Protein AF-A0A2Z7AJX9-F1 (afdb_monomer_lite)

Foldseek 3Di:
DCVVCVVVVLNCQQPPDQQDDDPPDPPPVSVVSNVVSLVSQVVLQVVLLVLADPVLNVVQVVDRGNNVSNVVLLVVQVVVCPPPPDDSVVSSVVNSPPPPPPPPDDDDDD

Structure (mmCIF, N/CA/C/O backbone):
data_AF-A0A2Z7AJX9-F1
#
_entry.id   AF-A0A2Z7AJX9-F1
#
loop_
_atom_site.group_PDB
_atom_site.id
_atom_site.type_symbol
_atom_site.label_atom_id
_atom_site.label_alt_id
_atom_site.label_comp_id
_atom_site.label_asym_id
_atom_site.label_entity_id
_atom_site.label_seq_id
_atom_site.pdbx_PDB_ins_code
_atom_site.Cartn_x
_atom_site.Cartn_y
_atom_site.Cartn_z
_atom_site.occupancy
_atom_site.B_iso_or_equiv
_atom_site.auth_seq_id
_atom_site.auth_comp_id
_atom_site.auth_asym_id
_atom_site.auth_atom_id
_atom_site.pdbx_PDB_model_num
ATOM 1 N N . MET A 1 1 ? -13.239 -6.893 2.769 1.00 75.12 1 MET A N 1
ATOM 2 C CA . MET A 1 1 ? -12.237 -6.253 1.900 1.00 75.12 1 MET A CA 1
ATOM 3 C C . MET A 1 1 ? -11.133 -7.200 1.449 1.00 75.12 1 MET A C 1
ATOM 5 O O . MET A 1 1 ? -10.990 -7.389 0.252 1.00 75.12 1 MET A O 1
ATOM 9 N N . LEU A 1 2 ? -10.415 -7.860 2.369 1.00 77.56 2 LEU A N 1
ATOM 10 C CA . LEU A 1 2 ? -9.284 -8.734 2.017 1.00 77.56 2 LEU A CA 1
ATOM 11 C C . LEU A 1 2 ? -9.623 -9.787 0.941 1.00 77.56 2 LEU A C 1
ATOM 13 O O . LEU A 1 2 ? -8.909 -9.883 -0.042 1.00 77.56 2 LEU A O 1
ATOM 17 N N . PHE A 1 3 ? -10.758 -10.486 1.077 1.00 77.12 3 PHE A N 1
ATOM 18 C CA . PHE A 1 3 ? -11.226 -11.478 0.094 1.00 77.12 3 PHE A CA 1
ATOM 19 C C . PHE A 1 3 ? -11.380 -10.904 -1.326 1.00 77.12 3 PHE A C 1
ATOM 21 O O . PHE A 1 3 ? -10.981 -11.542 -2.292 1.00 77.12 3 PHE A O 1
ATOM 28 N N . TYR A 1 4 ? -11.899 -9.678 -1.449 1.00 80.81 4 TYR A N 1
ATOM 29 C CA . TYR A 1 4 ? -12.067 -9.002 -2.738 1.00 80.81 4 TYR A CA 1
ATOM 30 C C . TYR A 1 4 ? -10.719 -8.584 -3.346 1.00 80.81 4 TYR A C 1
ATOM 32 O O . TYR A 1 4 ? -10.478 -8.742 -4.539 1.00 80.81 4 TYR A O 1
ATOM 40 N N . LEU A 1 5 ? -9.782 -8.123 -2.515 1.00 85.44 5 LEU A N 1
ATOM 41 C CA . LEU A 1 5 ? -8.417 -7.850 -2.969 1.00 85.44 5 LEU A CA 1
ATOM 42 C C . LEU A 1 5 ? -7.688 -9.138 -3.376 1.00 85.44 5 LEU A C 1
ATOM 44 O O . LEU A 1 5 ? -6.864 -9.097 -4.287 1.00 85.44 5 LEU A O 1
ATOM 48 N N . THR A 1 6 ? -7.998 -10.280 -2.745 1.00 85.31 6 THR A N 1
ATOM 49 C CA . THR A 1 6 ? -7.450 -11.589 -3.134 1.00 85.31 6 THR A CA 1
ATOM 50 C C . THR A 1 6 ? -7.914 -11.971 -4.531 1.00 85.31 6 THR A C 1
ATOM 52 O O . THR A 1 6 ? -7.083 -12.348 -5.350 1.00 85.31 6 THR A O 1
ATOM 55 N N . THR A 1 7 ? -9.207 -11.813 -4.839 1.00 86.00 7 THR A N 1
ATOM 56 C CA . THR A 1 7 ? -9.736 -12.109 -6.183 1.00 86.00 7 THR A CA 1
ATOM 57 C C . THR A 1 7 ? -9.128 -11.220 -7.267 1.00 86.00 7 THR A C 1
ATOM 59 O O . THR A 1 7 ? -8.978 -11.657 -8.400 1.00 86.00 7 THR A O 1
ATOM 62 N N . LEU A 1 8 ? -8.726 -9.996 -6.915 1.00 86.81 8 LEU A N 1
ATOM 63 C CA . LEU A 1 8 ? -8.055 -9.058 -7.821 1.00 86.81 8 LEU A CA 1
ATOM 64 C C . LEU A 1 8 ? -6.525 -9.222 -7.861 1.00 86.81 8 LEU A C 1
ATOM 66 O O . LEU A 1 8 ? -5.851 -8.464 -8.553 1.00 86.81 8 LEU A O 1
ATOM 70 N N . ASN A 1 9 ? -5.961 -10.170 -7.106 1.00 90.19 9 ASN A N 1
ATOM 71 C CA . ASN A 1 9 ? -4.517 -10.354 -6.946 1.00 90.19 9 ASN A CA 1
ATOM 72 C C . ASN A 1 9 ? -3.771 -9.093 -6.440 1.00 90.19 9 ASN A C 1
ATOM 74 O O . ASN A 1 9 ? -2.623 -8.826 -6.798 1.00 90.19 9 ASN A O 1
ATOM 78 N N . LEU A 1 10 ? -4.430 -8.298 -5.589 1.00 91.31 10 LEU A N 1
ATOM 79 C CA . LEU A 1 10 ? -3.889 -7.053 -5.027 1.00 91.31 10 LEU A CA 1
ATOM 80 C C . LEU A 1 10 ? -3.396 -7.197 -3.578 1.00 91.31 10 LEU A C 1
ATOM 82 O O . LEU A 1 10 ? -2.826 -6.261 -3.021 1.00 91.31 10 LEU A O 1
ATOM 86 N N . VAL A 1 11 ? -3.586 -8.362 -2.954 1.00 90.75 11 VAL A N 1
ATOM 87 C CA . VAL A 1 11 ? -3.198 -8.587 -1.547 1.00 90.75 11 VAL A CA 1
ATOM 88 C C . VAL A 1 11 ? -1.703 -8.406 -1.317 1.00 90.75 11 VAL A C 1
ATOM 90 O O . VAL A 1 11 ? -1.324 -7.928 -0.249 1.00 90.75 11 VAL A O 1
ATOM 93 N N . ARG A 1 12 ? -0.862 -8.731 -2.307 1.00 92.75 12 ARG A N 1
ATOM 94 C CA . ARG A 1 12 ? 0.594 -8.560 -2.201 1.00 92.75 12 ARG A CA 1
ATOM 95 C C . ARG A 1 12 ? 0.992 -7.132 -1.828 1.00 92.75 12 ARG A C 1
ATOM 97 O O . ARG A 1 12 ? 1.828 -6.950 -0.955 1.00 92.75 12 ARG A O 1
ATOM 104 N N . PHE A 1 13 ? 0.299 -6.125 -2.363 1.00 93.31 13 PHE A N 1
ATOM 1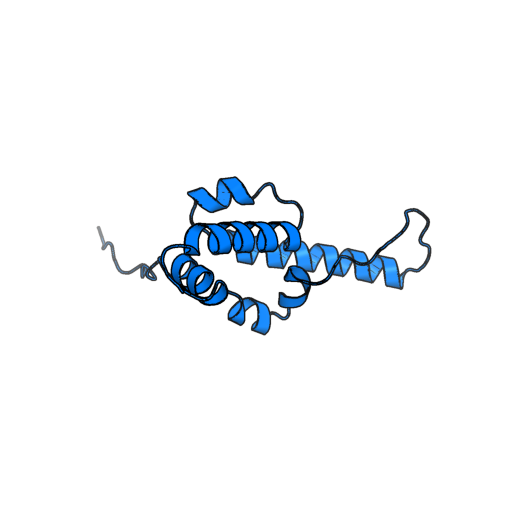05 C CA . PHE A 1 13 ? 0.605 -4.714 -2.109 1.00 93.31 13 PHE A CA 1
ATOM 106 C C . PHE A 1 13 ? 0.355 -4.294 -0.652 1.00 93.31 13 PHE A C 1
ATOM 108 O O . PHE A 1 13 ? 0.925 -3.314 -0.188 1.00 93.31 13 PHE A O 1
ATOM 115 N N . LEU A 1 14 ? -0.475 -5.037 0.090 1.00 90.06 14 LEU A N 1
ATOM 116 C CA . LEU A 1 14 ? -0.729 -4.774 1.510 1.00 90.06 14 LEU A CA 1
ATOM 117 C C . LEU A 1 14 ? 0.415 -5.241 2.422 1.00 90.06 14 LEU A C 1
ATOM 119 O O . LEU A 1 14 ? 0.432 -4.873 3.592 1.00 90.06 14 LEU A O 1
ATOM 123 N N . ARG A 1 15 ? 1.299 -6.123 1.936 1.00 87.81 15 ARG A N 1
ATOM 124 C CA . ARG A 1 15 ? 2.252 -6.879 2.769 1.00 87.81 15 ARG A CA 1
ATOM 125 C C . ARG A 1 15 ? 3.691 -6.723 2.302 1.00 87.81 15 ARG A C 1
ATOM 127 O O . ARG A 1 15 ? 4.589 -6.500 3.110 1.00 87.81 15 ARG A O 1
ATOM 134 N N . GLU A 1 16 ? 3.901 -6.864 1.005 1.00 92.56 16 GLU A N 1
ATOM 135 C CA . GLU A 1 16 ? 5.212 -6.809 0.376 1.00 92.56 16 GLU A CA 1
ATOM 136 C C . GLU A 1 16 ? 5.661 -5.358 0.165 1.00 92.56 16 GLU A C 1
ATOM 138 O O . GLU A 1 16 ? 4.844 -4.441 0.047 1.00 92.56 16 GLU A O 1
ATOM 143 N N . ASP A 1 17 ? 6.975 -5.153 0.148 1.00 89.44 17 ASP A N 1
ATOM 144 C CA . ASP A 1 17 ? 7.584 -3.858 -0.137 1.00 89.44 17 ASP A CA 1
ATOM 145 C C . ASP A 1 17 ? 7.745 -3.630 -1.638 1.00 89.44 17 ASP A C 1
ATOM 147 O O . ASP A 1 17 ? 7.885 -4.568 -2.426 1.00 89.44 17 ASP A O 1
ATOM 151 N N . ALA A 1 18 ? 7.741 -2.355 -2.028 1.00 88.81 18 ALA A N 1
ATOM 152 C CA . ALA A 1 18 ? 7.987 -1.978 -3.409 1.00 88.81 18 ALA A CA 1
ATOM 153 C C . ALA A 1 18 ? 9.377 -2.457 -3.868 1.00 88.81 18 ALA A C 1
ATOM 155 O O . ALA A 1 18 ? 10.333 -2.382 -3.090 1.00 88.81 18 ALA A O 1
ATOM 156 N N . PRO A 1 19 ? 9.525 -2.882 -5.136 1.00 88.75 19 PRO A N 1
ATOM 157 C CA . PRO A 1 19 ? 10.830 -3.176 -5.708 1.00 88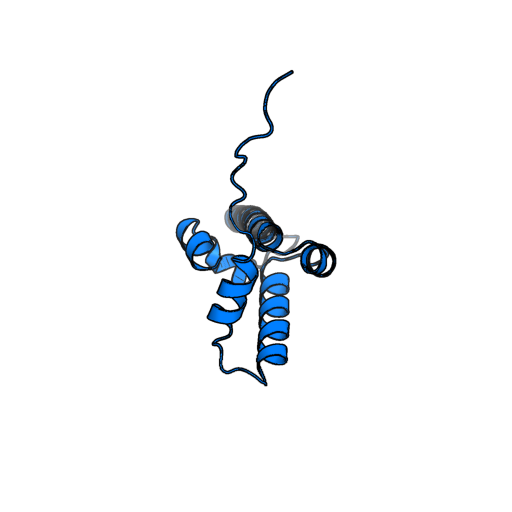.75 19 PRO A CA 1
ATOM 158 C C . PRO A 1 19 ? 11.775 -1.983 -5.543 1.00 88.75 19 PRO A C 1
ATOM 160 O O . PRO A 1 19 ? 11.402 -0.840 -5.813 1.00 88.75 19 PRO A O 1
ATOM 163 N N . THR A 1 20 ? 13.013 -2.233 -5.130 1.00 84.69 20 THR A N 1
ATOM 164 C CA . THR A 1 20 ? 14.035 -1.187 -5.043 1.00 84.69 20 THR A CA 1
ATOM 165 C C . THR A 1 20 ? 14.591 -0.902 -6.433 1.00 84.69 20 THR A C 1
ATOM 167 O O . THR A 1 20 ? 15.143 -1.797 -7.072 1.00 84.69 20 THR A O 1
ATOM 170 N N . VAL A 1 21 ? 14.479 0.343 -6.894 1.00 85.50 21 VAL A N 1
ATOM 171 C CA . VAL A 1 21 ? 15.093 0.815 -8.141 1.00 85.50 21 VAL A CA 1
ATOM 172 C C . VAL A 1 21 ? 15.954 2.030 -7.824 1.00 85.50 21 VAL A C 1
ATOM 174 O O . VAL A 1 21 ? 15.486 2.967 -7.180 1.00 85.50 21 VAL A O 1
ATOM 177 N N . THR A 1 22 ? 17.217 2.004 -8.249 1.00 81.75 22 THR A N 1
ATOM 178 C CA . THR A 1 22 ? 18.133 3.147 -8.112 1.00 81.75 22 THR A CA 1
ATOM 179 C C . THR A 1 22 ? 17.930 4.140 -9.264 1.00 81.75 22 THR A C 1
ATOM 181 O O . THR A 1 22 ? 17.458 3.758 -10.335 1.00 81.75 22 THR A O 1
ATOM 184 N N . GLU A 1 23 ? 18.276 5.422 -9.082 1.00 72.50 23 GLU A N 1
ATOM 185 C CA . GLU A 1 23 ? 18.124 6.442 -10.144 1.00 72.50 23 GLU A CA 1
ATOM 186 C C . GLU A 1 23 ? 18.889 6.086 -11.430 1.00 72.50 23 GLU A C 1
ATOM 188 O O . GLU A 1 23 ? 18.405 6.356 -12.531 1.00 72.50 23 GLU A O 1
ATOM 193 N N . ASN A 1 24 ? 20.024 5.395 -11.289 1.00 75.50 24 ASN A N 1
ATOM 194 C CA . ASN A 1 24 ? 20.891 4.974 -12.392 1.00 75.50 24 ASN A CA 1
ATOM 195 C C . ASN A 1 24 ? 20.588 3.550 -12.891 1.00 75.50 24 ASN A C 1
ATOM 197 O O . ASN A 1 24 ? 21.391 2.968 -13.621 1.00 75.50 24 ASN A O 1
ATOM 201 N N . GLU A 1 25 ? 19.456 2.964 -12.491 1.00 78.88 25 GLU A N 1
ATOM 202 C CA . GLU A 1 25 ? 19.085 1.614 -12.906 1.00 78.88 25 GLU A CA 1
ATOM 203 C C . GLU A 1 25 ? 18.834 1.570 -14.421 1.00 78.88 25 GLU A C 1
ATOM 205 O O . GLU A 1 25 ? 17.862 2.136 -14.936 1.00 78.88 25 GLU A O 1
ATOM 210 N N . THR A 1 26 ? 19.733 0.886 -15.129 1.00 84.38 26 THR A N 1
ATOM 211 C CA . THR A 1 26 ? 19.694 0.673 -16.585 1.00 84.38 26 THR A CA 1
ATOM 212 C C . THR A 1 26 ? 18.938 -0.594 -16.971 1.00 84.38 26 THR A C 1
ATOM 214 O O . THR A 1 26 ? 18.552 -0.744 -18.131 1.00 84.38 26 THR A O 1
ATOM 217 N N . ASP A 1 27 ? 18.661 -1.471 -16.004 1.00 89.25 27 ASP A N 1
ATOM 218 C CA . ASP A 1 27 ? 17.833 -2.651 -16.198 1.00 89.25 27 ASP A CA 1
ATOM 219 C C . ASP A 1 27 ? 16.381 -2.244 -16.496 1.00 89.25 27 ASP A C 1
ATOM 221 O O . ASP A 1 27 ? 15.632 -1.730 -15.652 1.00 89.25 27 ASP A O 1
ATOM 225 N N . LYS A 1 28 ? 15.985 -2.471 -17.749 1.00 89.00 28 LYS A N 1
ATOM 226 C CA . LYS A 1 28 ? 14.647 -2.168 -18.250 1.00 89.00 28 LYS A CA 1
ATOM 227 C C . LYS A 1 28 ? 13.574 -2.963 -17.504 1.00 89.00 28 LYS A C 1
ATOM 229 O O . LYS A 1 28 ? 12.516 -2.399 -17.220 1.00 89.00 28 LYS A O 1
ATOM 234 N N . ASP A 1 29 ? 13.841 -4.216 -17.153 1.00 89.38 29 ASP A N 1
ATOM 235 C CA . ASP A 1 29 ? 12.855 -5.102 -16.537 1.00 89.38 29 ASP A CA 1
ATOM 236 C C . ASP A 1 29 ? 12.557 -4.664 -15.104 1.00 89.38 29 ASP A C 1
ATOM 238 O O . ASP A 1 29 ? 11.390 -4.569 -14.714 1.00 89.38 29 ASP A O 1
ATOM 242 N N . LYS A 1 30 ? 13.581 -4.253 -14.346 1.00 88.88 30 LYS A N 1
ATOM 243 C CA . LYS A 1 30 ? 13.382 -3.665 -13.009 1.00 88.88 30 LYS A CA 1
ATOM 244 C C . LYS A 1 30 ? 12.560 -2.380 -13.051 1.00 88.88 30 LYS A C 1
ATOM 246 O O . LYS A 1 30 ? 11.667 -2.185 -12.224 1.00 88.88 30 LYS A O 1
ATOM 251 N N . ARG A 1 31 ? 12.814 -1.501 -14.026 1.00 87.88 31 ARG A N 1
ATOM 252 C CA . ARG A 1 31 ? 12.042 -0.256 -14.194 1.00 87.88 31 ARG A CA 1
ATOM 253 C C . ARG A 1 31 ? 10.581 -0.540 -14.541 1.00 87.88 31 ARG A C 1
ATOM 255 O O . ARG A 1 31 ? 9.688 0.109 -13.992 1.00 87.88 31 ARG A O 1
ATOM 262 N N . VAL A 1 32 ? 10.329 -1.512 -15.418 1.00 90.81 32 VAL A N 1
ATOM 263 C CA . VAL A 1 32 ? 8.971 -1.958 -15.765 1.00 90.81 32 VAL A CA 1
ATOM 264 C C . VAL A 1 32 ? 8.269 -2.543 -14.540 1.00 90.81 32 VAL A C 1
ATOM 266 O O . VAL A 1 32 ? 7.140 -2.147 -14.248 1.00 90.81 32 VAL A O 1
ATOM 269 N N . ALA A 1 33 ? 8.945 -3.405 -13.776 1.00 90.44 33 ALA A N 1
ATOM 270 C CA . ALA A 1 33 ? 8.407 -3.984 -12.549 1.00 90.44 33 ALA A CA 1
ATOM 271 C C . ALA A 1 33 ? 8.043 -2.908 -11.512 1.00 90.44 33 ALA A C 1
ATOM 273 O O . ALA A 1 33 ? 6.959 -2.956 -10.934 1.00 90.44 33 ALA A O 1
ATOM 274 N N . PHE A 1 34 ? 8.888 -1.890 -11.326 1.00 90.56 34 PHE A N 1
ATOM 275 C CA . PHE A 1 34 ? 8.607 -0.771 -10.422 1.00 90.56 34 PHE A CA 1
ATOM 276 C C . PHE A 1 34 ? 7.405 0.070 -10.865 1.00 90.56 34 PHE A C 1
ATOM 278 O O . PHE A 1 34 ? 6.559 0.441 -10.051 1.00 90.56 34 PHE A O 1
ATOM 285 N N . LYS A 1 35 ? 7.276 0.347 -12.168 1.00 91.19 35 LYS A N 1
ATOM 286 C CA . LYS A 1 35 ? 6.105 1.058 -12.705 1.00 91.19 35 LYS A CA 1
ATOM 287 C C . LYS A 1 35 ? 4.823 0.243 -12.546 1.00 91.19 35 LYS A C 1
ATOM 289 O O . LYS A 1 35 ? 3.810 0.793 -12.112 1.00 91.19 35 LYS A O 1
ATOM 294 N N . ALA A 1 36 ? 4.875 -1.055 -12.840 1.00 92.75 36 ALA A N 1
ATOM 295 C CA . ALA A 1 36 ? 3.755 -1.968 -12.633 1.00 92.75 36 ALA A CA 1
ATOM 296 C C . ALA A 1 36 ? 3.367 -2.051 -11.149 1.00 92.75 36 ALA A C 1
ATOM 298 O O . ALA A 1 36 ? 2.179 -2.044 -10.819 1.00 92.75 36 ALA A O 1
ATOM 299 N N . TRP A 1 37 ? 4.360 -2.055 -10.253 1.00 94.94 37 TRP A N 1
ATOM 300 C CA . TRP A 1 37 ? 4.129 -1.997 -8.817 1.00 94.94 37 TRP A CA 1
ATOM 301 C C . TRP A 1 37 ? 3.387 -0.726 -8.413 1.00 94.94 37 TRP A C 1
ATOM 303 O O . TRP A 1 37 ? 2.352 -0.814 -7.761 1.00 94.94 37 TRP A O 1
ATOM 313 N N . GLY A 1 38 ? 3.865 0.447 -8.843 1.00 94.44 38 GLY A N 1
ATOM 314 C CA . GLY A 1 38 ? 3.226 1.726 -8.525 1.00 94.44 38 GLY A CA 1
ATOM 315 C C . GLY A 1 38 ? 1.771 1.805 -8.999 1.00 94.44 38 GLY A C 1
ATOM 316 O O . GLY A 1 38 ? 0.915 2.329 -8.289 1.00 94.44 38 GLY A O 1
ATOM 317 N N . HIS A 1 39 ? 1.462 1.229 -10.163 1.00 94.62 39 HIS A N 1
ATOM 318 C CA . HIS A 1 39 ? 0.083 1.136 -10.641 1.00 94.62 39 HIS A CA 1
ATOM 319 C C . HIS A 1 39 ? -0.783 0.225 -9.755 1.00 94.62 39 HIS A C 1
ATOM 321 O O . HIS A 1 39 ? -1.898 0.593 -9.385 1.00 94.62 39 HIS A O 1
ATOM 327 N N . GLY A 1 40 ? -0.266 -0.947 -9.377 1.00 94.50 40 GLY A N 1
ATOM 328 C CA . GLY A 1 40 ? -0.971 -1.877 -8.495 1.00 94.50 40 GLY A CA 1
ATOM 329 C C . GLY A 1 40 ? -1.176 -1.338 -7.075 1.00 94.50 40 GLY A C 1
ATOM 330 O O . GLY A 1 40 ? -2.266 -1.488 -6.523 1.00 94.50 40 GLY A O 1
ATOM 331 N N . ASP A 1 41 ? -0.178 -0.646 -6.519 1.00 95.25 41 ASP A N 1
ATOM 332 C CA . ASP A 1 41 ? -0.271 0.052 -5.232 1.00 95.25 41 ASP A CA 1
ATOM 333 C C . ASP A 1 41 ? -1.360 1.134 -5.274 1.00 95.25 41 ASP A C 1
ATOM 335 O O . ASP A 1 41 ? -2.242 1.155 -4.412 1.00 95.25 41 ASP A O 1
ATOM 339 N N . PHE A 1 42 ? -1.388 1.952 -6.335 1.00 94.19 42 PHE A N 1
ATOM 340 C CA . PHE A 1 42 ? -2.430 2.957 -6.539 1.00 94.19 42 PHE A CA 1
ATOM 341 C C . PHE A 1 42 ? -3.831 2.335 -6.596 1.00 94.19 42 PHE A C 1
ATOM 343 O O . PHE A 1 42 ? -4.737 2.798 -5.898 1.00 94.19 42 PHE A O 1
ATOM 350 N N . LEU A 1 43 ? -4.032 1.279 -7.391 1.00 93.44 43 LEU A N 1
ATOM 351 C CA . LEU A 1 43 ? -5.328 0.601 -7.486 1.00 93.44 43 LEU A CA 1
ATOM 352 C C . LEU A 1 43 ? -5.757 0.019 -6.137 1.00 93.44 43 LEU A C 1
ATOM 354 O O . LEU A 1 43 ? -6.874 0.267 -5.683 1.00 93.44 43 LEU A O 1
ATOM 358 N N . CYS A 1 44 ? -4.862 -0.712 -5.470 1.00 93.44 44 CYS A N 1
ATOM 359 C CA . CYS A 1 44 ? -5.138 -1.323 -4.174 1.00 93.44 44 CYS A CA 1
ATOM 360 C C . CYS A 1 44 ? -5.507 -0.263 -3.125 1.00 93.44 44 CYS A C 1
ATOM 362 O O . CYS A 1 44 ? -6.508 -0.412 -2.420 1.00 93.44 44 CYS A O 1
ATOM 364 N N . ARG A 1 45 ? -4.773 0.857 -3.087 1.00 93.75 45 ARG A N 1
ATOM 365 C CA . ARG A 1 45 ? -5.064 2.002 -2.217 1.00 93.75 45 ARG A CA 1
ATOM 366 C C . ARG A 1 45 ? -6.456 2.574 -2.459 1.00 93.75 45 ARG A C 1
ATOM 368 O O . ARG A 1 45 ? -7.185 2.780 -1.494 1.00 93.75 45 ARG A O 1
ATOM 375 N N . ASN A 1 46 ? -6.846 2.793 -3.714 1.00 92.06 46 ASN A N 1
ATOM 376 C CA . ASN A 1 46 ? -8.180 3.307 -4.037 1.00 92.06 46 ASN A CA 1
ATOM 377 C C . ASN A 1 46 ? -9.285 2.350 -3.594 1.00 92.06 46 ASN A C 1
ATOM 379 O O . ASN A 1 46 ? -10.263 2.793 -3.001 1.00 92.06 46 ASN A O 1
ATOM 383 N N . TYR A 1 47 ? -9.120 1.043 -3.811 1.00 89.50 47 TYR A N 1
ATOM 384 C CA . TYR A 1 47 ? -10.088 0.073 -3.309 1.00 89.50 47 TYR A CA 1
ATOM 385 C C . TYR A 1 47 ? -10.217 0.168 -1.792 1.00 89.50 47 TYR A C 1
ATOM 387 O O . TYR A 1 47 ? -11.328 0.338 -1.296 1.00 89.50 47 TYR A O 1
ATOM 395 N N . VAL A 1 48 ? -9.101 0.091 -1.056 1.00 88.69 48 VAL A N 1
ATOM 396 C CA . VAL A 1 48 ? -9.115 0.165 0.413 1.00 88.69 48 VAL A CA 1
ATOM 397 C C . VAL A 1 48 ? -9.800 1.445 0.887 1.00 88.69 48 VAL A C 1
ATOM 399 O O . VAL A 1 48 ? -10.681 1.356 1.736 1.00 88.69 48 VAL A O 1
ATOM 402 N N . LEU A 1 49 ? -9.456 2.601 0.311 1.00 89.06 49 LEU A N 1
ATOM 403 C CA . LEU A 1 49 ? -10.061 3.890 0.651 1.00 89.06 49 LEU A CA 1
ATOM 404 C C . LEU A 1 49 ? -11.562 3.943 0.337 1.00 89.06 49 LEU A C 1
ATOM 406 O O . LEU A 1 49 ? -12.323 4.414 1.174 1.00 89.06 49 LEU A O 1
ATOM 410 N N . ASN A 1 50 ? -12.006 3.411 -0.804 1.00 87.19 50 ASN A N 1
ATOM 411 C CA . ASN A 1 50 ? -13.427 3.362 -1.170 1.00 87.19 50 ASN A CA 1
ATOM 412 C C . ASN A 1 50 ? -14.266 2.512 -0.207 1.00 87.19 50 ASN A C 1
ATOM 414 O O . ASN A 1 50 ? -15.478 2.677 -0.131 1.00 87.19 50 ASN A O 1
ATOM 418 N N . GLY A 1 51 ? -13.639 1.586 0.521 1.00 80.69 51 GLY A N 1
ATOM 419 C CA . GLY A 1 51 ? -14.312 0.813 1.559 1.00 80.69 51 GLY A CA 1
ATOM 420 C C . GLY A 1 51 ? -14.404 1.518 2.919 1.00 80.69 51 GLY A C 1
ATOM 421 O O . GLY A 1 51 ? -15.016 0.969 3.835 1.00 80.69 51 GLY A O 1
ATOM 422 N N . LEU A 1 52 ? -13.781 2.690 3.080 1.00 83.69 52 LEU A N 1
ATOM 423 C CA . LEU A 1 52 ? -13.792 3.456 4.324 1.00 83.69 52 LEU A CA 1
ATOM 424 C C . LEU A 1 52 ? -14.981 4.416 4.378 1.00 83.69 52 LEU A C 1
ATOM 426 O O . LEU A 1 52 ? -15.379 5.013 3.384 1.00 83.69 52 LEU A O 1
ATOM 430 N N . VAL A 1 53 ? -15.488 4.645 5.587 1.00 81.06 53 VAL A N 1
ATOM 431 C CA . VAL A 1 53 ? -16.403 5.763 5.852 1.00 81.06 53 VAL A CA 1
ATOM 432 C C . VAL A 1 53 ? -15.668 7.102 5.720 1.00 81.06 53 VAL A C 1
ATOM 434 O O . VAL A 1 53 ? -14.469 7.178 5.996 1.00 81.06 53 VAL A O 1
ATOM 437 N N . ASN A 1 54 ? -16.386 8.175 5.372 1.00 82.25 54 ASN A N 1
ATOM 438 C CA . ASN A 1 54 ? -15.807 9.498 5.081 1.00 82.25 54 ASN A CA 1
ATOM 439 C C . ASN A 1 54 ? -14.852 10.021 6.170 1.00 82.25 54 ASN A C 1
ATOM 441 O O . ASN A 1 54 ? -13.818 10.612 5.859 1.00 82.25 54 ASN A O 1
ATOM 445 N N . SER A 1 55 ? -15.165 9.778 7.449 1.00 82.38 55 SER A N 1
ATOM 446 C CA . SER A 1 55 ? -14.315 10.200 8.570 1.00 82.38 55 SER A CA 1
ATOM 447 C C . SER A 1 55 ? -12.942 9.525 8.552 1.00 82.38 55 SER A C 1
ATOM 449 O O . SER A 1 55 ? -11.933 10.180 8.796 1.00 82.38 55 SER A O 1
ATOM 451 N N . LEU A 1 56 ? -12.883 8.235 8.212 1.00 85.69 56 LEU A N 1
ATOM 452 C CA . LEU A 1 56 ? -11.630 7.502 8.063 1.00 85.69 56 LEU A CA 1
ATOM 453 C C . LEU A 1 56 ? -10.960 7.856 6.731 1.00 85.69 56 LEU A C 1
ATOM 455 O O . LEU A 1 56 ? -9.757 8.091 6.712 1.00 85.69 56 LEU A O 1
ATOM 459 N N . TYR A 1 57 ? -11.717 7.972 5.638 1.00 86.88 57 TYR A N 1
ATOM 460 C CA . TYR A 1 57 ? -11.174 8.348 4.330 1.00 86.88 57 TYR A CA 1
ATOM 461 C C . TYR A 1 57 ? -10.299 9.607 4.416 1.00 86.88 57 TYR A C 1
ATOM 463 O O . TYR A 1 57 ? -9.158 9.593 3.962 1.00 86.88 57 TYR A O 1
ATOM 471 N N . ASN A 1 58 ? -10.776 10.671 5.067 1.00 88.94 58 ASN A N 1
ATOM 472 C CA . ASN A 1 58 ? -10.023 11.925 5.178 1.00 88.94 58 ASN A CA 1
ATOM 473 C C . ASN A 1 58 ? -8.711 11.769 5.962 1.00 88.94 58 ASN A C 1
ATOM 475 O O . ASN A 1 58 ? -7.701 12.352 5.580 1.00 88.94 58 ASN A O 1
ATOM 479 N N . VAL A 1 59 ? -8.708 10.950 7.016 1.00 89.88 59 VAL A N 1
ATOM 480 C CA . VAL A 1 59 ? -7.517 10.677 7.841 1.00 89.88 59 VAL A CA 1
ATOM 481 C C . VAL A 1 59 ? -6.482 9.854 7.075 1.00 89.88 59 VAL A C 1
ATOM 483 O O . VAL A 1 59 ? -5.279 10.062 7.210 1.00 89.88 59 VAL A O 1
ATOM 486 N N . TYR A 1 60 ? -6.954 8.906 6.272 1.00 89.75 60 TYR A N 1
ATOM 487 C CA . TYR A 1 60 ? -6.128 7.882 5.649 1.00 89.75 60 TYR A CA 1
ATOM 488 C C . TYR A 1 60 ? -5.748 8.189 4.191 1.00 89.75 60 TYR A C 1
ATOM 490 O O . TYR A 1 60 ? -4.750 7.668 3.692 1.00 89.75 60 TYR A O 1
ATOM 498 N N . SER A 1 61 ? -6.485 9.069 3.508 1.00 91.38 61 SER A N 1
ATOM 499 C CA . SER A 1 61 ? -6.204 9.482 2.128 1.00 91.38 61 SER A CA 1
ATOM 500 C C . SER A 1 61 ? -4.815 10.107 1.919 1.00 91.38 61 SER A C 1
ATOM 502 O O . SER A 1 61 ? -4.248 9.869 0.857 1.00 91.38 61 SER A O 1
ATOM 504 N N . PRO A 1 62 ? -4.172 10.814 2.869 1.00 94.12 62 PRO A N 1
ATOM 505 C CA . PRO A 1 62 ? -2.830 11.357 2.636 1.00 94.12 62 PRO A CA 1
ATOM 506 C C . PRO A 1 62 ? -1.720 10.294 2.585 1.00 94.12 62 PRO A C 1
ATOM 508 O O . PRO A 1 62 ? -0.591 10.600 2.198 1.00 94.12 62 PRO A O 1
ATOM 511 N N . MET A 1 63 ? -1.999 9.047 2.983 1.00 93.19 63 MET A N 1
ATOM 512 C CA . MET A 1 63 ? -0.991 7.986 3.009 1.00 93.19 63 MET A CA 1
ATOM 513 C C . MET A 1 63 ? -0.572 7.596 1.592 1.00 93.19 63 MET A C 1
ATOM 515 O O . MET A 1 63 ? -1.410 7.324 0.732 1.00 93.19 63 MET A O 1
ATOM 519 N N . LYS A 1 64 ? 0.744 7.582 1.357 1.00 91.62 64 LYS A N 1
ATOM 520 C CA . LYS A 1 64 ? 1.325 7.472 0.011 1.00 91.62 64 LYS A CA 1
ATOM 521 C C . LYS A 1 64 ? 1.288 6.063 -0.574 1.00 91.62 64 LYS A C 1
ATOM 523 O O . LYS A 1 64 ? 1.259 5.945 -1.791 1.00 91.62 64 LYS A O 1
ATOM 528 N N . THR A 1 65 ? 1.294 5.031 0.266 1.00 93.31 65 THR A N 1
ATOM 529 C CA . THR A 1 65 ? 1.306 3.625 -0.162 1.00 93.31 65 THR A CA 1
ATOM 530 C C . THR A 1 65 ? 0.167 2.859 0.489 1.00 93.31 65 THR A C 1
ATOM 532 O O . THR A 1 65 ? -0.278 3.204 1.592 1.00 93.31 65 THR A O 1
ATOM 535 N N . VAL A 1 66 ? -0.307 1.801 -0.173 1.00 94.12 66 VAL A N 1
ATOM 536 C CA . VAL A 1 66 ? -1.377 0.977 0.400 1.00 94.12 66 VAL A CA 1
ATOM 537 C C . VAL A 1 66 ? -0.902 0.198 1.626 1.00 94.12 66 VAL A C 1
ATOM 539 O O . VAL A 1 66 ? -1.688 -0.026 2.543 1.00 94.12 66 VAL A O 1
ATOM 542 N N . LYS A 1 67 ? 0.385 -0.157 1.687 1.00 92.56 67 LYS A N 1
ATOM 543 C CA . LYS A 1 67 ? 0.985 -0.825 2.847 1.00 92.56 67 LYS A CA 1
ATOM 544 C C . LYS A 1 67 ? 0.892 0.035 4.111 1.00 92.56 67 LYS A C 1
ATOM 546 O O . LYS A 1 67 ? 0.331 -0.416 5.105 1.00 92.56 67 LYS A O 1
ATOM 551 N N . LEU A 1 68 ? 1.321 1.301 4.050 1.00 93.06 68 LEU A N 1
ATOM 552 C CA . LEU A 1 68 ? 1.231 2.230 5.188 1.00 93.06 68 LEU A CA 1
ATOM 553 C C . LEU A 1 68 ? -0.218 2.460 5.635 1.00 93.06 68 LEU A C 1
ATOM 555 O O . LEU A 1 68 ? -0.513 2.488 6.833 1.00 93.06 68 LEU A O 1
ATOM 559 N N . LEU A 1 69 ? -1.121 2.598 4.660 1.00 92.81 69 LEU A N 1
ATOM 560 C CA . LEU A 1 69 ? -2.560 2.680 4.887 1.00 92.81 69 LEU A CA 1
ATOM 561 C C . LEU A 1 69 ? -3.077 1.464 5.658 1.00 92.81 69 LEU A C 1
ATOM 56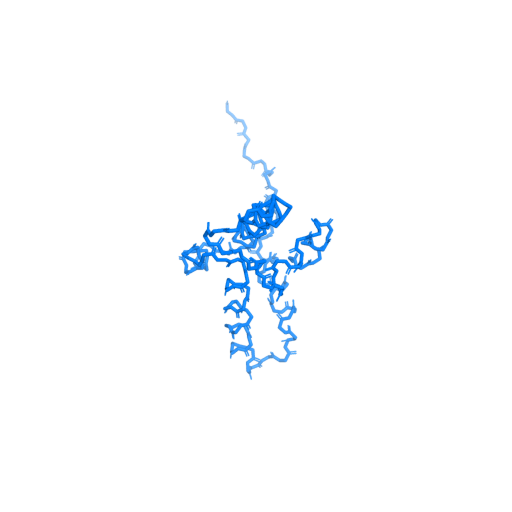3 O O . LEU A 1 69 ? -3.733 1.604 6.692 1.00 92.81 69 LEU A O 1
ATOM 567 N N . TRP A 1 70 ? -2.761 0.274 5.162 1.00 91.12 70 TRP A N 1
ATOM 568 C CA . TRP A 1 70 ? -3.207 -0.985 5.731 1.00 91.12 70 TRP A CA 1
ATOM 569 C C . TRP A 1 70 ? -2.669 -1.209 7.145 1.00 91.12 70 TRP A C 1
ATOM 571 O O . TRP A 1 70 ? -3.442 -1.504 8.054 1.00 91.12 70 TRP A O 1
ATOM 581 N N . GLU A 1 71 ? -1.372 -1.001 7.363 1.00 90.12 71 GLU A N 1
ATOM 582 C CA . GLU A 1 71 ? -0.732 -1.140 8.674 1.00 90.12 71 GLU A CA 1
ATOM 583 C C . GLU A 1 71 ? -1.327 -0.176 9.707 1.00 90.12 71 GLU A C 1
ATOM 585 O O . GLU A 1 71 ? -1.589 -0.556 10.852 1.00 90.12 71 GLU A O 1
ATOM 590 N N . SER A 1 72 ? -1.604 1.065 9.302 1.00 89.69 72 SER A N 1
ATOM 591 C CA . SER A 1 72 ? -2.205 2.073 10.177 1.00 89.69 72 SER A CA 1
ATOM 592 C C . SER A 1 72 ? -3.653 1.736 10.541 1.00 89.69 72 SER A C 1
ATOM 594 O O . SER A 1 72 ? -4.072 1.955 11.681 1.00 89.69 72 SER A O 1
ATOM 596 N N . LEU A 1 73 ? -4.417 1.178 9.597 1.00 85.44 73 LEU A N 1
ATOM 597 C CA . LEU A 1 73 ? -5.754 0.645 9.863 1.00 85.44 73 LEU A CA 1
ATOM 598 C C . LEU A 1 73 ? -5.673 -0.539 10.831 1.00 85.44 73 LEU A C 1
ATOM 600 O O . LEU A 1 73 ? -6.352 -0.540 11.856 1.00 85.44 73 LEU A O 1
ATOM 604 N N . GLU A 1 74 ? -4.807 -1.519 10.564 1.00 82.56 74 GLU A N 1
ATOM 605 C CA . GLU A 1 74 ? -4.624 -2.668 11.451 1.00 82.56 74 GLU A CA 1
ATOM 606 C C . GLU A 1 74 ? -4.235 -2.247 12.869 1.00 82.56 74 GLU A C 1
ATOM 608 O O . GLU A 1 74 ? -4.776 -2.790 13.830 1.00 82.56 74 GLU A O 1
ATOM 613 N N . LYS A 1 75 ? -3.322 -1.280 13.017 1.00 83.81 75 LYS A N 1
ATOM 614 C CA . LYS A 1 75 ? -2.902 -0.760 14.322 1.00 83.81 75 LYS A CA 1
ATOM 615 C C . LYS A 1 75 ? -4.073 -0.133 15.075 1.00 83.81 75 LYS A C 1
ATOM 617 O O . LYS A 1 75 ? -4.302 -0.501 16.224 1.00 83.81 75 LYS A O 1
ATOM 622 N N . LYS A 1 76 ? -4.844 0.749 14.427 1.00 81.00 76 LYS A N 1
ATOM 623 C CA . LYS A 1 76 ? -6.027 1.388 15.029 1.00 81.00 76 LYS A CA 1
ATOM 624 C C . LYS A 1 76 ? -7.011 0.346 15.564 1.00 81.00 76 LYS A C 1
ATOM 626 O O . LYS A 1 76 ? -7.400 0.412 16.724 1.00 81.00 76 LYS A O 1
ATOM 631 N N . TYR A 1 77 ? -7.343 -0.663 14.759 1.00 71.56 77 TYR A N 1
ATOM 632 C CA . TYR A 1 77 ? -8.303 -1.694 15.161 1.00 71.56 77 TYR A CA 1
ATOM 633 C C . TYR A 1 77 ? -7.747 -2.719 16.157 1.00 71.56 77 TYR A C 1
ATOM 635 O O . TYR A 1 77 ? -8.510 -3.261 16.953 1.00 71.56 77 TYR A O 1
ATOM 643 N N . LYS A 1 78 ? -6.430 -2.961 16.171 1.00 70.19 78 LYS A N 1
ATOM 644 C CA . LYS A 1 78 ? -5.770 -3.744 17.230 1.00 70.19 78 LYS A CA 1
ATOM 645 C C . LYS A 1 78 ? -5.817 -3.011 18.577 1.00 70.19 78 LYS A C 1
ATOM 647 O O . LYS A 1 78 ? -6.011 -3.659 19.599 1.00 70.19 78 LYS A O 1
ATOM 652 N N . THR A 1 79 ? -5.679 -1.683 18.589 1.00 62.44 79 THR A N 1
ATOM 653 C CA . THR A 1 79 ? -5.733 -0.868 19.817 1.00 62.44 79 THR A CA 1
ATOM 654 C C . THR A 1 79 ? -7.166 -0.636 20.312 1.00 62.44 79 THR A C 1
ATOM 656 O O . THR A 1 79 ? -7.406 -0.691 21.514 1.00 62.44 79 THR A O 1
ATOM 659 N N . GLU A 1 80 ? -8.138 -0.452 19.414 1.00 57.88 80 GLU A N 1
ATOM 660 C CA . GLU A 1 80 ? -9.562 -0.293 19.770 1.00 57.88 80 GLU A CA 1
ATOM 661 C C . GLU A 1 80 ? -10.223 -1.613 20.231 1.00 57.88 80 GLU A C 1
ATOM 663 O O . GLU A 1 80 ? -11.234 -1.596 20.930 1.00 57.88 80 GLU A O 1
ATOM 668 N N . GLY A 1 81 ? -9.642 -2.770 19.893 1.00 49.50 81 GLY A N 1
ATOM 669 C CA . GLY A 1 81 ? -10.149 -4.106 20.235 1.00 49.50 81 GLY A CA 1
ATOM 670 C C . GLY A 1 81 ? -9.842 -4.609 21.654 1.00 49.50 81 GLY A C 1
ATOM 671 O O . GLY A 1 81 ? -10.179 -5.747 21.974 1.00 49.50 81 GLY A O 1
ATOM 672 N N . ALA A 1 82 ? -9.234 -3.805 22.533 1.00 45.75 82 ALA A N 1
ATOM 673 C CA . ALA A 1 82 ? -8.895 -4.244 23.894 1.00 45.75 82 ALA A CA 1
ATOM 674 C C . ALA A 1 82 ? -10.121 -4.551 24.793 1.00 45.75 82 ALA A C 1
ATOM 676 O O . ALA A 1 82 ? -9.960 -5.167 25.843 1.00 45.75 82 ALA A O 1
ATOM 677 N N . GLY A 1 83 ? -11.342 -4.181 24.379 1.00 46.03 83 GLY A N 1
ATOM 678 C CA . GLY A 1 83 ? -12.593 -4.517 25.081 1.00 46.03 83 GLY A CA 1
ATOM 679 C C . GLY A 1 83 ? -13.401 -5.678 24.482 1.00 46.03 83 GLY A C 1
ATOM 680 O O . GLY A 1 83 ? -14.320 -6.181 25.121 1.00 46.03 83 GLY A O 1
ATOM 681 N N . LEU A 1 84 ? -13.081 -6.129 23.267 1.00 44.56 84 LEU A N 1
ATOM 682 C CA . LEU A 1 84 ? -13.856 -7.125 22.525 1.00 44.56 84 LEU A CA 1
ATOM 683 C C . LEU A 1 84 ? -12.878 -7.973 21.711 1.00 44.56 84 LEU A C 1
ATOM 685 O O . LEU A 1 84 ? -12.283 -7.475 20.759 1.00 44.56 84 LEU A O 1
ATOM 689 N N . LYS A 1 85 ? -12.718 -9.255 22.074 1.00 46.75 85 LYS A N 1
ATOM 690 C CA . LYS A 1 85 ? -11.874 -10.249 21.377 1.00 46.75 85 LYS A CA 1
ATOM 691 C C . LYS A 1 85 ? -12.411 -10.572 19.969 1.00 46.75 85 LYS A C 1
ATOM 693 O O . LYS A 1 85 ? -12.753 -11.709 19.663 1.00 46.75 85 LYS A O 1
ATOM 698 N N . LEU A 1 86 ? -12.515 -9.577 19.101 1.00 47.53 86 LEU A N 1
ATOM 699 C CA . LEU A 1 86 ? -12.724 -9.744 17.675 1.00 47.53 86 LEU A CA 1
ATOM 700 C C . LEU A 1 86 ? -11.346 -9.770 17.020 1.00 47.53 86 LEU A C 1
ATOM 702 O O . LEU A 1 86 ? -10.560 -8.838 17.164 1.00 47.53 86 LEU A O 1
ATOM 706 N N . GLN A 1 87 ? -11.049 -10.856 16.303 1.00 48.88 87 GLN A N 1
ATOM 707 C CA . GLN A 1 87 ? -9.852 -10.952 15.464 1.00 48.88 87 GLN A CA 1
ATOM 708 C C . GLN A 1 87 ? -9.744 -9.672 14.604 1.00 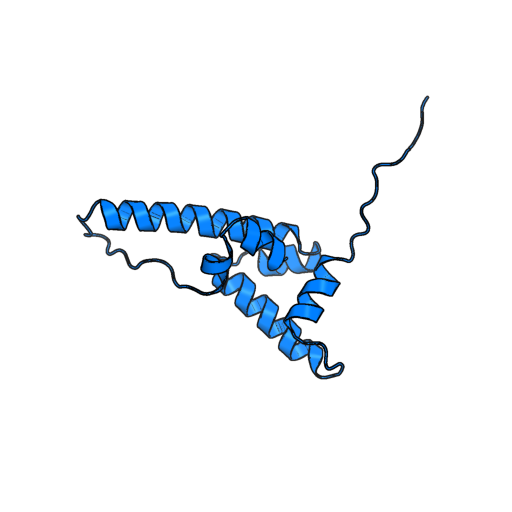48.88 87 GLN A C 1
ATOM 710 O O . GLN A 1 87 ? -10.759 -9.272 14.022 1.00 48.88 87 GLN A O 1
ATOM 715 N N . PRO A 1 88 ? -8.566 -9.034 14.469 1.00 52.62 88 PRO A N 1
ATOM 716 C CA . PRO A 1 88 ? -8.415 -7.769 13.735 1.00 52.62 88 PRO A CA 1
ATOM 717 C C . PRO A 1 88 ? -8.991 -7.809 12.309 1.00 52.62 88 PRO A C 1
ATOM 719 O O . PRO A 1 88 ? -9.564 -6.835 11.823 1.00 52.62 88 PRO A O 1
ATOM 722 N N . THR A 1 89 ? -8.925 -8.975 11.659 1.00 48.56 89 THR A N 1
ATOM 723 C CA . THR A 1 89 ? -9.519 -9.249 10.342 1.00 48.56 89 THR A CA 1
ATOM 724 C C . THR A 1 89 ? -11.049 -9.211 10.334 1.00 48.56 89 THR A C 1
ATOM 726 O O . THR A 1 89 ? -11.638 -8.822 9.325 1.00 48.56 89 THR A O 1
ATOM 729 N N . LEU A 1 90 ? -11.708 -9.587 11.435 1.00 49.09 90 LEU A N 1
ATOM 730 C CA . LEU A 1 90 ? -13.161 -9.520 11.598 1.00 49.09 90 LEU A CA 1
ATOM 731 C C . LEU A 1 90 ? -13.628 -8.093 11.902 1.00 49.09 90 LEU A C 1
ATOM 733 O O . LEU A 1 90 ? -14.608 -7.653 11.310 1.00 49.09 90 LEU A O 1
ATOM 737 N N . ALA A 1 91 ? -12.909 -7.354 12.752 1.00 55.50 91 ALA A N 1
ATOM 738 C CA . ALA A 1 91 ? -13.213 -5.949 13.041 1.00 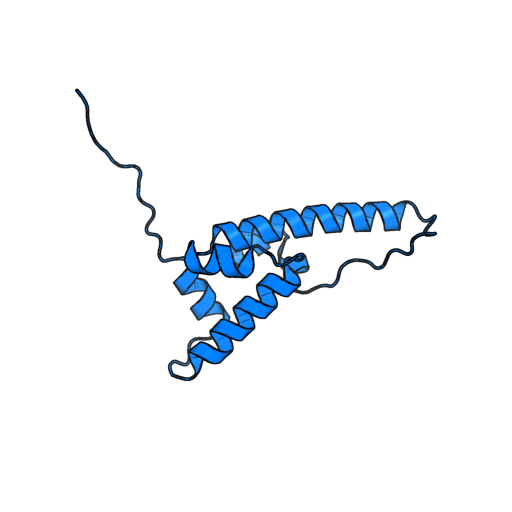55.50 91 ALA A CA 1
ATOM 739 C C . ALA A 1 91 ? -13.144 -5.091 11.764 1.00 55.50 91 ALA A C 1
ATOM 741 O O . ALA A 1 91 ? -14.057 -4.318 11.463 1.00 55.50 91 ALA A O 1
ATOM 742 N N . LEU A 1 92 ? -12.116 -5.324 10.942 1.00 58.22 92 LEU A N 1
ATOM 743 C CA . LEU A 1 92 ? -11.999 -4.703 9.628 1.00 58.22 92 LEU A CA 1
ATOM 744 C C . LEU A 1 92 ? -13.082 -5.196 8.648 1.00 58.22 92 LEU A C 1
ATOM 746 O O . LEU A 1 92 ? -13.532 -4.458 7.783 1.00 58.22 92 LEU A O 1
ATOM 750 N N . ARG A 1 93 ? -13.545 -6.445 8.764 1.00 54.59 93 ARG A N 1
ATOM 751 C CA . ARG A 1 93 ? -14.629 -6.981 7.923 1.00 54.59 93 ARG A CA 1
ATOM 752 C C . ARG A 1 93 ? -16.001 -6.407 8.285 1.00 54.59 93 ARG A C 1
ATOM 754 O O . ARG A 1 93 ? -16.810 -6.253 7.377 1.00 54.59 93 ARG A O 1
ATOM 761 N N . LEU A 1 94 ? -16.252 -6.105 9.560 1.00 46.62 94 LEU A N 1
ATOM 762 C CA . LEU A 1 94 ? -17.525 -5.570 10.052 1.00 46.62 94 LEU A CA 1
ATOM 763 C C . LEU A 1 94 ? -17.667 -4.075 9.751 1.00 46.62 94 LEU A C 1
ATOM 765 O O . LEU A 1 94 ? -18.683 -3.678 9.192 1.00 46.62 94 LEU A O 1
ATOM 769 N N . ASN A 1 95 ? -16.631 -3.264 10.000 1.00 53.91 95 ASN A N 1
ATOM 770 C CA . ASN A 1 95 ? -16.692 -1.822 9.718 1.00 53.91 95 ASN A CA 1
ATOM 771 C C . ASN A 1 95 ? -16.793 -1.497 8.222 1.00 53.91 95 ASN A C 1
ATOM 773 O O . ASN A 1 95 ? -17.477 -0.554 7.847 1.00 53.91 95 ASN A O 1
ATOM 777 N N . PHE A 1 96 ? -16.192 -2.317 7.357 1.00 53.06 96 PHE A N 1
ATOM 778 C CA . PHE A 1 96 ? -16.319 -2.165 5.903 1.00 53.06 96 PHE A CA 1
ATOM 779 C C . PHE A 1 96 ? -17.678 -2.657 5.351 1.00 53.06 96 PHE A C 1
ATOM 781 O O . PHE A 1 96 ? -17.932 -2.514 4.158 1.00 53.06 96 PHE A O 1
ATOM 788 N N . LYS A 1 97 ? -18.536 -3.290 6.172 1.00 46.81 97 LYS A N 1
ATOM 789 C CA . LYS A 1 97 ? -19.845 -3.844 5.764 1.00 46.81 97 LYS A CA 1
ATOM 790 C C . LYS A 1 97 ? -21.033 -3.010 6.269 1.00 46.81 97 LYS A C 1
ATOM 792 O O . LYS A 1 97 ? -22.154 -3.280 5.852 1.00 46.81 97 LYS A O 1
ATOM 797 N N . ILE A 1 98 ? -20.822 -1.981 7.101 1.00 42.25 98 ILE A N 1
ATOM 798 C CA . ILE A 1 98 ? -21.883 -1.022 7.467 1.00 42.25 98 ILE A CA 1
ATOM 799 C C . ILE A 1 98 ? -21.969 0.085 6.405 1.00 42.25 98 ILE A C 1
ATOM 801 O O . ILE A 1 98 ? -21.821 1.271 6.669 1.00 42.25 98 ILE A O 1
ATOM 805 N N . GLN A 1 99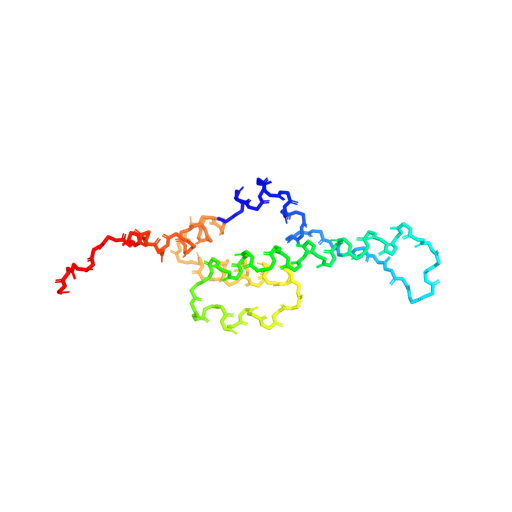 ? -22.217 -0.324 5.169 1.00 40.56 99 GLN A N 1
ATOM 806 C CA . GLN A 1 99 ? -23.218 0.344 4.359 1.00 40.56 99 GLN A CA 1
ATOM 807 C C . GLN A 1 99 ? -24.146 -0.782 3.913 1.00 40.56 99 GLN A C 1
ATOM 809 O O . GLN A 1 99 ? -23.684 -1.698 3.219 1.00 40.56 99 GLN A O 1
ATOM 814 N N . PRO A 1 100 ? -25.428 -0.790 4.328 1.00 35.62 100 PRO A N 1
ATOM 815 C CA . PRO A 1 100 ? -26.391 -1.537 3.554 1.00 35.62 100 PRO A CA 1
ATOM 816 C C . PRO A 1 100 ? -26.248 -1.007 2.135 1.00 35.62 100 PRO A C 1
ATOM 818 O O . PRO A 1 100 ? -26.085 0.194 1.912 1.00 35.62 100 PRO A O 1
ATOM 821 N N . VAL A 1 101 ? -26.259 -1.925 1.184 1.00 39.00 101 VAL A N 1
ATOM 822 C CA . VAL A 1 101 ? -26.635 -1.597 -0.177 1.00 39.00 101 VAL A CA 1
ATOM 823 C C . VAL A 1 101 ? -27.998 -0.905 -0.056 1.00 39.00 101 VAL A C 1
ATOM 825 O O . VAL A 1 101 ? -29.024 -1.565 0.015 1.00 39.00 101 VAL A O 1
ATOM 828 N N . ALA A 1 102 ? -28.010 0.423 0.057 1.00 36.03 102 ALA A N 1
ATOM 829 C CA . ALA A 1 102 ? -29.015 1.216 -0.612 1.00 36.03 102 ALA A CA 1
ATOM 830 C C . ALA A 1 102 ? -28.671 0.964 -2.088 1.00 36.03 102 ALA A C 1
ATOM 832 O O . ALA A 1 102 ? -27.745 1.548 -2.634 1.00 36.03 102 ALA A O 1
ATOM 833 N N . CYS A 1 103 ? -29.202 -0.082 -2.724 1.00 33.03 103 CYS A N 1
ATOM 834 C CA . CYS A 1 103 ? -30.600 -0.106 -3.121 1.00 33.03 103 CYS A CA 1
ATOM 835 C C . CYS A 1 103 ? -31.001 1.337 -3.412 1.00 33.03 103 CYS A C 1
ATOM 837 O O . CYS A 1 103 ? -31.684 1.989 -2.630 1.00 33.03 103 CYS A O 1
ATOM 839 N N . TYR A 1 104 ? -30.495 1.842 -4.540 1.00 36.25 104 TYR A N 1
ATOM 840 C CA . TYR A 1 104 ? -31.272 2.742 -5.377 1.00 36.25 104 TYR A CA 1
ATOM 841 C C . TYR A 1 104 ? -32.583 2.012 -5.696 1.00 36.25 104 TYR A C 1
ATOM 843 O O . TYR A 1 104 ? -32.736 1.363 -6.724 1.00 36.25 104 TYR A O 1
ATOM 851 N N . SER A 1 105 ? -33.498 2.033 -4.740 1.00 40.09 105 SER A N 1
ATOM 852 C CA . SER A 1 105 ? -34.897 1.716 -4.921 1.00 40.09 105 SER A CA 1
ATOM 853 C C . SER A 1 105 ? -35.644 3.000 -4.606 1.00 40.09 105 SER A C 1
ATOM 855 O O . SER A 1 105 ? -35.667 3.436 -3.457 1.00 40.09 105 SER A O 1
ATOM 857 N N . SER A 1 106 ? -36.195 3.575 -5.678 1.00 43.97 106 SER A N 1
ATOM 858 C CA . SER A 1 106 ? -37.365 4.456 -5.724 1.00 43.97 106 SER A CA 1
ATOM 859 C C . SER A 1 106 ? -37.342 5.739 -4.885 1.00 43.97 106 SER A C 1
ATOM 861 O O . SER A 1 106 ? -37.624 5.719 -3.689 1.00 43.97 106 SER A O 1
ATOM 863 N N . VAL A 1 107 ? -37.205 6.876 -5.573 1.00 38.34 107 VAL A N 1
ATOM 864 C CA . VAL A 1 107 ? -38.213 7.940 -5.449 1.00 38.34 107 VAL A CA 1
ATOM 865 C C . VAL A 1 107 ? -38.738 8.226 -6.857 1.00 38.34 107 VAL A C 1
ATOM 867 O O . VAL A 1 107 ? -37.977 8.266 -7.820 1.00 38.34 107 VAL A O 1
ATOM 870 N N . ASP A 1 108 ? -40.058 8.287 -6.911 1.00 38.38 108 ASP A N 1
ATOM 871 C CA . ASP A 1 108 ? -40.998 8.006 -7.995 1.00 38.38 108 ASP A CA 1
ATOM 872 C C . ASP A 1 108 ? -41.375 9.286 -8.797 1.00 38.38 108 ASP A C 1
ATOM 874 O O . ASP A 1 108 ? -40.762 10.333 -8.571 1.00 38.38 108 ASP A O 1
ATOM 878 N N . PRO A 1 109 ? -42.320 9.225 -9.763 1.00 55.50 109 PRO A N 1
ATOM 879 C CA . PRO A 1 109 ? -42.434 10.147 -10.887 1.00 55.50 109 PRO A CA 1
ATOM 880 C C . PRO A 1 109 ? -43.173 11.439 -10.534 1.00 55.50 109 PRO A C 1
ATOM 882 O O . PRO A 1 109 ? -43.994 11.482 -9.617 1.00 55.50 109 PRO A O 1
ATOM 885 N N . HIS A 1 110 ? -42.937 12.464 -11.350 1.00 38.81 110 HIS A N 1
ATOM 886 C CA . HIS A 1 110 ? -43.849 13.586 -11.520 1.00 38.81 110 HIS A CA 1
ATOM 887 C C . HIS A 1 110 ? -43.911 14.002 -12.986 1.00 38.81 110 HIS A C 1
ATOM 889 O O . HIS A 1 110 ? -42.860 13.902 -13.663 1.00 38.81 110 HIS A O 1
#

Radius of gyration: 17.83 Å; chains: 1; bounding box: 65×26×43 Å

Sequence (110 aa):
MLFYLTTLNLVRFLREDAPTVTENETDKDKRVAFKAWGHGDFLCRNYVLNGLVNSLYNVYSPMKTVKLLWESLEKKYKTEGAGLKLQPTLALRLNFKIQPVACYSSVDPH

pLDDT: mean 75.7, std 19.79, range [33.03, 95.25]

Organism: NCBI:txid472368

Secondary structure (DSSP, 8-state):
-HHHHHHTT-GGGGTSPPPP--TT---HHHHHHHHHHHHHHHHHHHHHHHTS-HHHHHHHTT-SSHHHHHHHHHHHHHHHGGGS---HHHHHHHHTT-S-----------